Protein AF-A0A1E3VY12-F1 (afdb_monomer_lite)

InterPro domains:
  IPR011738 Phage conserved hypothetical protein [TIGR02215] (5-89)

Sequence (89 aa):
MDVLSDPARIVLTAMVPSVGFRPFSGFEVAFVAGFGDAAADVPQPIRQALLLLVAHWFERREPVELGPGPQGVPAVAAGLLQPYRRVHL

pLDDT: mean 80.42, std 13.77, range [46.91, 97.56]

Foldseek 3Di:
DQPPDVVRDDDDPDDDPPDDQDPPPSDDDDDDDDQDDDPVSDDPLQVVLVVQQVVLCVVPVDDDDPDPDPSDRPPSSVVSCVVVDDDDD

Secondary structure (DSSP, 8-state):
-BSSSSS-B----SPPP-S---SSS--------SS-SSGGGS-HHHHHHHHHHHHHHHH--S---SSSSTTSPPHHHHHHHGGGS----

Organism: NCBI:txid1774968

Structure (mmCIF, N/CA/C/O backbone):
data_AF-A0A1E3VY12-F1
#
_entry.id   AF-A0A1E3VY12-F1
#
loop_
_atom_site.group_PDB
_atom_site.id
_atom_site.type_symbol
_atom_site.label_atom_id
_atom_site.label_alt_id
_atom_site.label_comp_id
_atom_site.label_asym_id
_atom_site.label_entity_id
_atom_site.label_seq_id
_atom_site.pdbx_PDB_ins_code
_atom_site.Cartn_x
_atom_site.Cartn_y
_atom_site.Cartn_z
_atom_site.occupancy
_atom_site.B_iso_or_equiv
_atom_site.auth_seq_id
_atom_site.auth_comp_id
_atom_site.auth_asym_id
_atom_site.auth_atom_id
_atom_site.pdbx_PDB_model_num
ATOM 1 N N . MET A 1 1 ? 10.554 -5.157 -16.422 1.00 57.53 1 MET A N 1
ATOM 2 C CA . MET A 1 1 ? 10.439 -4.855 -14.981 1.00 57.53 1 MET A CA 1
ATOM 3 C C . MET A 1 1 ? 10.227 -6.151 -14.242 1.00 57.53 1 MET A C 1
ATOM 5 O O . MET A 1 1 ? 9.511 -6.998 -14.760 1.00 57.53 1 MET A O 1
ATOM 9 N N . ASP A 1 2 ? 10.842 -6.300 -13.077 1.00 72.00 2 ASP A N 1
ATOM 10 C CA . ASP A 1 2 ? 10.542 -7.404 -12.177 1.00 72.00 2 ASP A CA 1
ATOM 11 C C . ASP A 1 2 ? 9.499 -6.939 -11.155 1.00 72.00 2 ASP A C 1
ATOM 13 O O . ASP A 1 2 ? 9.817 -6.209 -10.214 1.00 72.00 2 ASP A O 1
ATOM 17 N N . VAL A 1 3 ? 8.248 -7.314 -11.421 1.00 65.62 3 VAL A N 1
ATOM 18 C CA . VAL A 1 3 ? 7.068 -7.047 -10.582 1.00 65.62 3 VAL A CA 1
ATOM 19 C C . VAL A 1 3 ? 6.797 -8.163 -9.570 1.00 65.62 3 VAL A C 1
ATOM 21 O O . VAL A 1 3 ? 5.909 -8.012 -8.739 1.00 65.62 3 VAL A O 1
ATOM 24 N N . LEU A 1 4 ? 7.541 -9.272 -9.635 1.00 69.44 4 LEU A N 1
ATOM 25 C CA . LEU A 1 4 ? 7.396 -10.396 -8.709 1.00 69.44 4 LEU A CA 1
ATOM 26 C C . LEU A 1 4 ? 8.363 -10.282 -7.524 1.00 69.44 4 LEU A C 1
ATOM 28 O O . LEU A 1 4 ? 8.062 -10.782 -6.442 1.00 69.44 4 LEU A O 1
ATOM 32 N N . SER A 1 5 ? 9.507 -9.619 -7.712 1.00 68.31 5 SER A N 1
ATOM 33 C CA . SER A 1 5 ? 10.435 -9.303 -6.625 1.00 68.31 5 SER A CA 1
ATOM 34 C C . SER A 1 5 ? 9.859 -8.283 -5.643 1.00 68.31 5 SER A C 1
ATOM 36 O O . SER A 1 5 ? 9.290 -7.267 -6.043 1.00 68.31 5 SER A O 1
ATOM 38 N N . ASP A 1 6 ? 10.124 -8.494 -4.351 1.00 70.31 6 ASP A N 1
ATOM 39 C CA . ASP A 1 6 ? 10.020 -7.460 -3.322 1.00 70.31 6 ASP A CA 1
ATOM 40 C C . ASP A 1 6 ? 11.423 -7.186 -2.732 1.00 70.31 6 ASP A C 1
ATOM 42 O O . ASP A 1 6 ? 11.992 -8.062 -2.077 1.00 70.31 6 ASP A O 1
ATOM 46 N N . PRO A 1 7 ? 12.036 -6.014 -3.003 1.00 77.19 7 PRO A N 1
ATOM 47 C CA . PRO A 1 7 ? 11.470 -4.889 -3.738 1.00 77.19 7 PRO A CA 1
ATOM 48 C C . PRO A 1 7 ? 11.441 -5.088 -5.256 1.00 77.19 7 PRO A C 1
ATOM 50 O O . PRO A 1 7 ? 12.366 -5.664 -5.829 1.00 77.19 7 PRO A O 1
ATOM 53 N N . ALA A 1 8 ? 10.412 -4.526 -5.901 1.00 79.69 8 ALA A N 1
ATOM 54 C CA . ALA A 1 8 ? 10.306 -4.473 -7.356 1.00 79.69 8 ALA A CA 1
ATOM 55 C C . ALA A 1 8 ? 11.535 -3.776 -7.954 1.00 79.69 8 ALA A C 1
ATOM 57 O O . ALA A 1 8 ? 11.981 -2.736 -7.455 1.00 79.69 8 ALA A O 1
ATOM 58 N N . ARG A 1 9 ? 12.090 -4.351 -9.025 1.00 81.31 9 ARG A N 1
ATOM 59 C CA . ARG A 1 9 ? 13.324 -3.862 -9.657 1.00 81.31 9 ARG A CA 1
ATOM 60 C C . ARG A 1 9 ? 13.092 -3.480 -11.110 1.00 81.31 9 ARG A C 1
ATOM 62 O O . ARG A 1 9 ? 12.442 -4.190 -11.882 1.00 81.31 9 ARG A O 1
ATOM 69 N N . ILE A 1 10 ? 13.694 -2.365 -11.505 1.00 78.56 10 ILE A N 1
ATOM 70 C CA . ILE A 1 10 ? 13.725 -1.906 -12.892 1.00 78.56 10 ILE A CA 1
ATOM 71 C C . ILE A 1 10 ? 15.106 -2.242 -13.439 1.00 78.56 10 ILE A C 1
ATOM 73 O O . ILE A 1 10 ? 16.110 -1.695 -12.992 1.00 78.56 10 ILE A O 1
ATOM 77 N N . VAL A 1 11 ? 15.153 -3.184 -14.378 1.00 79.19 11 VAL A N 1
ATOM 78 C CA . VAL A 1 11 ? 16.386 -3.593 -15.054 1.00 79.19 11 VAL A CA 1
ATOM 79 C C . VAL A 1 11 ? 16.423 -2.931 -16.424 1.00 79.19 11 VAL A C 1
ATOM 81 O O . VAL A 1 11 ? 15.460 -3.032 -17.186 1.00 79.19 11 VAL A O 1
ATOM 84 N N . LEU A 1 12 ? 17.536 -2.272 -16.736 1.00 74.81 12 LEU A N 1
ATOM 85 C CA . LEU A 1 12 ? 17.815 -1.766 -18.074 1.00 74.81 12 LEU A CA 1
ATOM 86 C C . LEU A 1 12 ? 18.283 -2.947 -18.933 1.00 74.81 12 LEU A C 1
ATOM 88 O O . LEU A 1 12 ? 19.384 -3.457 -18.750 1.00 74.81 12 LEU A O 1
ATOM 92 N N . THR A 1 13 ? 17.425 -3.425 -19.831 1.00 73.50 13 THR A N 1
ATOM 93 C CA . THR A 1 13 ? 17.713 -4.573 -20.712 1.00 73.50 13 THR A CA 1
ATOM 94 C C . THR A 1 13 ? 18.476 -4.195 -21.983 1.00 73.50 13 THR A C 1
ATOM 96 O O . THR A 1 13 ? 18.891 -5.075 -22.730 1.00 73.50 13 THR A O 1
ATOM 99 N N . ALA A 1 14 ? 18.680 -2.900 -22.228 1.00 66.88 14 ALA A N 1
ATOM 100 C CA . ALA A 1 14 ? 19.511 -2.367 -23.301 1.00 66.88 14 ALA A CA 1
ATOM 101 C C . ALA A 1 14 ? 20.583 -1.436 -22.718 1.00 66.88 14 ALA A C 1
ATOM 103 O O . ALA A 1 14 ? 20.422 -0.907 -21.615 1.00 66.88 14 ALA A O 1
ATOM 104 N N . MET A 1 15 ? 21.675 -1.243 -23.465 1.00 63.97 15 MET A N 1
ATOM 105 C CA . MET A 1 15 ? 22.774 -0.359 -23.076 1.00 63.97 15 MET A CA 1
ATOM 106 C C . MET A 1 15 ? 22.245 1.043 -22.758 1.00 63.97 15 MET A C 1
ATOM 108 O O . MET A 1 15 ? 21.492 1.620 -23.544 1.00 63.97 15 MET A O 1
ATOM 112 N N . VAL A 1 16 ? 22.648 1.582 -21.603 1.00 66.00 16 VAL A N 1
ATOM 113 C CA . VAL A 1 16 ? 22.406 2.983 -21.241 1.00 66.00 16 VAL A CA 1
ATOM 114 C C . VAL A 1 16 ? 22.923 3.845 -22.396 1.00 66.00 16 VAL A C 1
ATOM 116 O O . VAL A 1 16 ? 24.072 3.633 -22.799 1.00 66.00 16 VAL A O 1
ATOM 119 N N . PRO A 1 17 ? 22.129 4.768 -22.970 1.00 63.03 17 PRO A N 1
ATOM 120 C CA . PRO A 1 17 ? 22.627 5.631 -24.031 1.00 63.03 17 PRO A CA 1
ATOM 121 C C . PRO A 1 17 ? 23.880 6.351 -23.520 1.00 63.03 17 PRO A C 1
ATOM 123 O O . PRO A 1 17 ? 23.832 7.102 -22.550 1.00 63.03 17 PRO A O 1
ATOM 126 N N . SER A 1 18 ? 25.021 6.083 -24.156 1.00 62.75 18 SER A N 1
ATOM 127 C CA . SER A 1 18 ? 26.330 6.636 -23.783 1.00 62.75 18 SER A CA 1
ATOM 128 C C . SER A 1 18 ? 26.474 8.118 -24.142 1.00 62.75 18 SER A C 1
ATOM 130 O O . SER A 1 18 ? 27.507 8.730 -23.879 1.00 62.75 18 SER A O 1
ATOM 132 N N . VAL A 1 19 ? 25.436 8.705 -24.740 1.00 58.19 19 VAL A N 1
ATOM 133 C CA . VAL A 1 19 ? 25.427 10.059 -25.282 1.00 58.19 19 VAL A CA 1
ATOM 134 C C . VAL A 1 19 ? 24.332 10.890 -24.621 1.00 58.19 19 VAL A C 1
ATOM 136 O O . VAL A 1 19 ? 23.145 10.661 -24.830 1.00 58.19 19 VAL A O 1
ATOM 139 N N . GLY A 1 20 ? 24.773 11.904 -23.871 1.00 64.94 20 GLY A N 1
ATOM 140 C CA . GLY A 1 20 ? 24.030 13.146 -23.667 1.00 64.94 20 GLY A CA 1
ATOM 141 C C . GLY A 1 20 ? 22.893 13.111 -22.654 1.00 64.94 20 GLY A C 1
ATOM 142 O O . GLY A 1 20 ? 21.794 13.569 -22.964 1.00 64.94 20 GLY A O 1
ATOM 143 N N . PHE A 1 21 ? 23.151 12.670 -21.422 1.00 70.94 21 PHE A N 1
ATOM 144 C CA . PHE A 1 21 ? 22.274 13.080 -20.327 1.00 70.94 21 PHE A CA 1
ATOM 145 C C . PHE A 1 21 ? 22.371 14.595 -20.150 1.00 70.94 21 PHE A C 1
ATOM 147 O 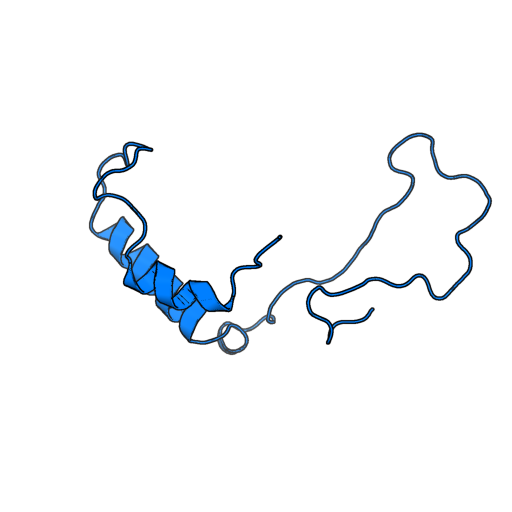O . PHE A 1 21 ? 23.463 15.166 -20.111 1.00 70.94 21 PHE A O 1
ATOM 154 N N . ARG A 1 22 ? 21.217 15.258 -20.044 1.00 76.75 22 ARG A N 1
ATOM 155 C CA . ARG A 1 22 ? 21.184 16.661 -19.627 1.00 76.75 22 ARG A CA 1
ATOM 156 C C . ARG A 1 22 ? 21.867 16.771 -18.255 1.00 76.75 22 ARG A C 1
ATOM 158 O O . ARG A 1 22 ? 21.669 15.875 -17.432 1.00 76.75 22 ARG A O 1
ATOM 165 N N . PRO A 1 23 ? 22.601 17.863 -17.967 1.00 76.12 23 PRO A N 1
ATOM 166 C CA . PRO A 1 23 ? 23.246 18.062 -16.664 1.00 76.12 23 PRO A CA 1
ATOM 167 C C . PRO A 1 23 ? 22.269 17.996 -15.481 1.00 76.12 23 PRO A C 1
ATOM 169 O O . PRO A 1 23 ? 22.671 17.740 -14.352 1.00 76.12 23 PRO A O 1
ATOM 172 N N . PHE A 1 24 ? 20.982 18.232 -15.744 1.00 72.56 24 PHE A N 1
ATOM 173 C CA . PHE A 1 24 ? 19.910 18.202 -14.765 1.00 72.56 24 PHE A CA 1
ATOM 174 C C . PHE A 1 24 ? 18.698 17.455 -15.336 1.00 72.56 24 PHE A C 1
ATOM 176 O O . PHE A 1 24 ? 18.350 17.664 -16.499 1.00 72.56 24 PHE A O 1
ATOM 183 N N . SER A 1 25 ? 18.053 16.603 -14.527 1.00 77.75 25 SER A N 1
ATOM 184 C CA . SER A 1 25 ? 16.875 15.799 -14.921 1.00 77.75 25 SER A CA 1
ATOM 185 C C . SER A 1 25 ? 17.068 14.994 -16.221 1.00 77.75 25 SER A C 1
ATOM 187 O O . SER A 1 25 ? 16.225 15.009 -17.112 1.00 77.75 25 SER A O 1
ATOM 189 N N . GLY A 1 26 ? 18.212 14.315 -16.367 1.00 77.88 26 GLY A N 1
ATOM 190 C CA . GLY A 1 26 ? 18.561 13.575 -17.587 1.00 77.88 26 GLY A CA 1
ATOM 191 C C . GLY A 1 26 ? 17.792 12.266 -17.806 1.00 77.88 26 GLY A C 1
ATOM 192 O O . GLY A 1 26 ? 17.857 11.714 -18.900 1.00 77.88 26 GLY A O 1
ATOM 193 N N . PHE A 1 27 ? 17.074 11.767 -16.799 1.00 78.25 27 PHE A N 1
ATOM 194 C CA . PHE A 1 27 ? 16.320 10.518 -16.873 1.00 78.25 27 PHE A CA 1
ATOM 195 C C . PHE A 1 27 ? 14.943 10.674 -16.223 1.00 78.25 27 PHE A C 1
ATOM 197 O O . PHE A 1 27 ? 14.804 11.329 -15.192 1.00 78.25 27 PHE A O 1
ATOM 204 N N . GLU A 1 28 ? 13.942 10.030 -16.815 1.00 83.44 28 GLU A N 1
ATOM 205 C CA . GLU A 1 28 ? 12.597 9.884 -16.266 1.00 83.44 28 GLU A CA 1
ATOM 206 C C . GLU A 1 28 ? 12.241 8.398 -16.269 1.00 83.44 28 GLU A C 1
ATOM 208 O O . GLU A 1 28 ? 12.522 7.681 -17.232 1.00 83.44 28 GLU A O 1
ATOM 213 N N . VAL A 1 29 ? 11.644 7.928 -15.176 1.00 83.88 29 VAL A N 1
ATOM 214 C CA . VAL A 1 29 ? 11.183 6.546 -15.041 1.00 83.88 29 VAL A CA 1
ATOM 215 C C . VAL A 1 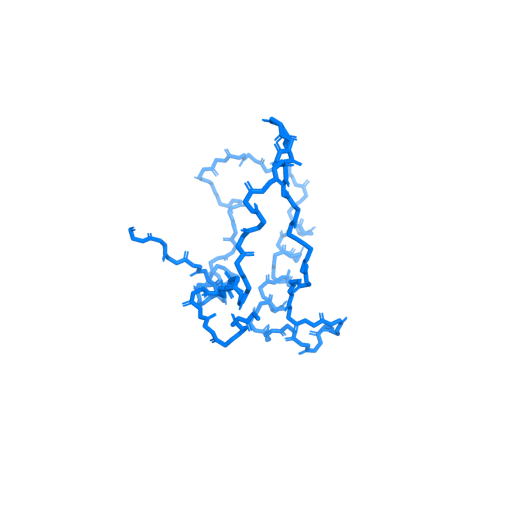29 ? 9.669 6.570 -14.909 1.00 83.88 29 VAL A C 1
ATOM 217 O O . VAL A 1 29 ? 9.134 6.746 -13.817 1.00 83.88 29 VAL A O 1
ATOM 220 N N . ALA A 1 30 ? 8.983 6.395 -16.034 1.00 88.19 30 ALA A N 1
ATOM 221 C CA . ALA A 1 30 ? 7.536 6.250 -16.062 1.00 88.19 30 ALA A CA 1
ATOM 222 C C . ALA A 1 30 ? 7.157 4.788 -15.793 1.00 88.19 30 ALA A C 1
ATOM 224 O O . ALA A 1 30 ? 7.563 3.883 -16.527 1.00 88.19 30 ALA A O 1
ATOM 225 N N . PHE A 1 31 ? 6.387 4.546 -14.733 1.00 84.69 31 PHE A N 1
ATOM 226 C CA . PHE A 1 31 ? 5.854 3.225 -14.411 1.00 84.69 31 PHE A CA 1
ATOM 227 C C . PHE A 1 31 ? 4.543 3.329 -13.636 1.00 84.69 31 PHE A C 1
ATOM 229 O O . PHE A 1 31 ? 4.273 4.337 -12.986 1.00 84.69 31 PHE A O 1
ATOM 236 N N . VAL A 1 32 ? 3.731 2.275 -13.710 1.00 88.94 32 VAL A N 1
ATOM 237 C CA . VAL A 1 32 ? 2.473 2.167 -12.965 1.00 88.94 32 VAL A CA 1
ATOM 238 C C . VAL A 1 32 ? 2.745 1.415 -11.664 1.00 88.94 32 VAL A C 1
ATOM 240 O O . VAL A 1 32 ? 3.289 0.312 -11.691 1.00 88.94 32 VAL A O 1
ATOM 243 N N . ALA A 1 33 ? 2.378 2.015 -10.532 1.00 88.75 33 ALA A N 1
ATOM 244 C CA . ALA A 1 33 ? 2.518 1.430 -9.203 1.00 88.75 33 ALA A CA 1
ATOM 245 C C . ALA A 1 33 ? 1.160 1.382 -8.498 1.00 88.75 33 ALA A C 1
ATOM 247 O O . ALA A 1 33 ? 0.436 2.375 -8.483 1.00 88.75 33 ALA A O 1
ATOM 248 N N . GLY A 1 34 ? 0.836 0.248 -7.881 1.00 89.81 34 GLY A N 1
ATOM 249 C CA . GLY A 1 34 ? -0.418 0.057 -7.155 1.00 89.81 34 GLY A CA 1
ATOM 250 C C . GLY A 1 34 ? -0.807 -1.416 -7.073 1.00 89.81 34 GLY A C 1
ATOM 251 O O . GLY A 1 34 ? -0.152 -2.267 -7.670 1.00 89.81 34 GLY A O 1
ATOM 252 N N . PHE A 1 35 ? -1.870 -1.707 -6.321 1.00 91.00 35 PHE A N 1
ATOM 253 C CA . PHE A 1 35 ? -2.453 -3.052 -6.251 1.00 91.00 35 PHE A CA 1
ATOM 254 C C . PHE A 1 35 ? -3.362 -3.360 -7.451 1.00 91.00 35 PHE A C 1
ATOM 256 O O . PHE A 1 35 ? -3.457 -4.513 -7.854 1.00 91.00 35 PHE A O 1
ATOM 263 N N . GLY A 1 36 ? -3.994 -2.336 -8.028 1.00 93.25 36 GLY A N 1
ATOM 264 C CA . GLY A 1 36 ? -4.923 -2.434 -9.151 1.00 93.25 36 GLY A CA 1
ATOM 265 C C . GLY A 1 36 ? -5.911 -1.264 -9.146 1.00 93.25 36 GLY A C 1
ATOM 266 O O . GLY A 1 36 ? -5.858 -0.413 -8.253 1.00 93.25 36 GLY A O 1
ATOM 267 N N . ASP A 1 37 ? -6.787 -1.216 -10.147 1.00 94.88 37 ASP A N 1
ATOM 268 C CA . ASP A 1 37 ? -7.759 -0.129 -10.331 1.00 94.88 37 ASP A CA 1
ATOM 269 C C . ASP A 1 37 ? -9.022 -0.322 -9.477 1.00 94.88 37 ASP A C 1
ATOM 271 O O . ASP A 1 37 ? -9.746 0.636 -9.190 1.00 94.88 37 ASP A O 1
ATOM 275 N N . ALA A 1 38 ? -9.310 -1.557 -9.055 1.00 96.19 38 ALA A N 1
ATOM 276 C CA . ALA A 1 38 ? -10.474 -1.876 -8.250 1.00 96.19 38 ALA A CA 1
ATOM 277 C C . ALA A 1 38 ? -10.127 -1.919 -6.758 1.00 96.19 38 ALA A C 1
ATOM 279 O O . ALA A 1 38 ? -9.088 -2.422 -6.331 1.00 96.19 38 ALA A O 1
ATOM 280 N N . ALA A 1 39 ? -11.081 -1.514 -5.915 1.00 93.38 39 ALA A N 1
ATOM 281 C CA . ALA A 1 39 ? -10.955 -1.696 -4.469 1.00 93.38 39 ALA A CA 1
ATOM 282 C C . ALA A 1 39 ? -10.730 -3.175 -4.092 1.00 93.38 39 ALA A C 1
ATOM 284 O O . ALA A 1 39 ? -10.066 -3.466 -3.099 1.00 93.38 39 ALA A O 1
ATOM 285 N N . ALA A 1 40 ? -11.256 -4.115 -4.886 1.00 96.31 40 ALA A N 1
ATOM 286 C CA . ALA A 1 40 ? -11.076 -5.549 -4.677 1.00 96.31 40 ALA A CA 1
ATOM 287 C C . ALA A 1 40 ? -9.603 -5.999 -4.770 1.00 96.31 40 ALA A C 1
ATOM 289 O O . ALA A 1 40 ? -9.239 -6.950 -4.075 1.00 96.31 40 ALA A O 1
ATOM 290 N N . ASP A 1 41 ? -8.774 -5.278 -5.530 1.00 96.25 41 ASP A N 1
ATOM 291 C CA . ASP A 1 41 ? -7.369 -5.616 -5.790 1.00 96.25 41 ASP A CA 1
ATOM 292 C C . ASP A 1 41 ? -6.471 -5.336 -4.575 1.00 96.25 41 ASP A C 1
ATOM 294 O O . ASP A 1 41 ? -5.438 -5.974 -4.375 1.00 96.25 41 ASP A O 1
ATOM 298 N N . VAL A 1 42 ? -6.880 -4.402 -3.709 1.00 96.00 42 VAL A N 1
ATOM 299 C CA . VAL A 1 42 ? -6.158 -4.080 -2.473 1.00 96.00 42 VAL A CA 1
ATOM 300 C C . VAL A 1 42 ? -6.370 -5.194 -1.442 1.00 96.00 42 VAL A C 1
ATOM 302 O O . VAL A 1 42 ? -7.518 -5.512 -1.134 1.00 96.00 42 VAL A O 1
ATOM 305 N N . PRO A 1 43 ? -5.319 -5.747 -0.811 1.00 96.56 43 PRO A N 1
ATOM 306 C CA . PRO A 1 43 ? -5.469 -6.752 0.234 1.00 96.56 43 PRO A CA 1
ATOM 307 C C . PRO A 1 43 ? -6.477 -6.353 1.319 1.00 96.56 43 PRO A C 1
ATOM 309 O O . PRO A 1 43 ? -6.451 -5.238 1.848 1.00 96.56 43 PRO A O 1
ATOM 312 N N . GLN A 1 44 ? -7.355 -7.288 1.690 1.00 97.56 44 GLN A N 1
ATOM 313 C CA . GLN A 1 44 ? -8.412 -7.054 2.678 1.00 97.56 44 GLN A CA 1
ATOM 314 C C . GLN A 1 44 ? -7.913 -6.423 3.994 1.00 97.56 44 GLN A C 1
ATOM 316 O O . GLN A 1 44 ? -8.588 -5.504 4.466 1.00 97.56 44 GLN A O 1
ATOM 321 N N . PRO A 1 45 ? -6.764 -6.829 4.579 1.00 97.56 45 PRO A N 1
ATOM 322 C CA . PRO A 1 45 ? -6.273 -6.216 5.814 1.00 97.56 45 PRO A CA 1
ATOM 323 C C . PRO A 1 45 ? -5.996 -4.714 5.677 1.00 97.56 45 PRO A C 1
ATOM 325 O O . PRO A 1 45 ? -6.326 -3.950 6.582 1.00 97.56 45 PRO A O 1
ATOM 328 N N . ILE A 1 46 ? -5.471 -4.272 4.528 1.00 96.75 46 ILE A N 1
ATOM 329 C CA . ILE A 1 46 ? -5.209 -2.851 4.250 1.00 96.75 46 ILE A CA 1
ATOM 330 C C . ILE A 1 46 ? -6.527 -2.079 4.175 1.00 96.75 46 ILE A C 1
ATOM 332 O O . ILE A 1 46 ? -6.663 -1.022 4.790 1.00 96.75 46 ILE A O 1
ATOM 336 N N . ARG A 1 47 ? -7.528 -2.624 3.473 1.00 97.25 47 ARG A N 1
ATOM 337 C CA . ARG A 1 47 ? -8.859 -1.998 3.390 1.00 97.25 47 ARG A CA 1
ATOM 338 C C . ARG A 1 47 ? -9.506 -1.865 4.765 1.00 97.25 47 ARG A C 1
ATOM 340 O O . ARG A 1 47 ? -10.070 -0.822 5.079 1.00 97.25 47 ARG A O 1
ATOM 347 N N . GLN A 1 48 ? -9.387 -2.895 5.599 1.00 97.56 48 GLN A N 1
ATOM 348 C CA . GLN A 1 48 ? -9.912 -2.868 6.961 1.00 97.56 48 GLN A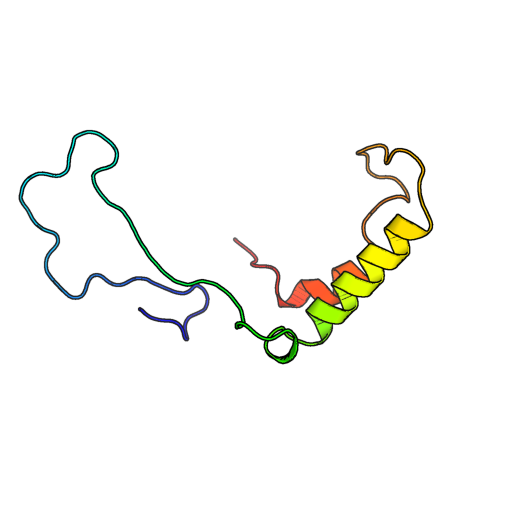 CA 1
ATOM 349 C C . GLN A 1 48 ? -9.182 -1.841 7.836 1.00 97.56 48 GLN A C 1
ATOM 351 O O . GLN A 1 48 ? -9.826 -1.105 8.581 1.00 97.56 48 GLN A O 1
ATOM 356 N N . ALA A 1 49 ? -7.854 -1.748 7.729 1.00 96.38 49 ALA A N 1
ATOM 357 C CA . ALA A 1 49 ? -7.071 -0.740 8.438 1.00 96.38 49 ALA A CA 1
ATOM 358 C C . ALA A 1 49 ? -7.496 0.686 8.054 1.00 96.38 49 ALA A C 1
ATOM 360 O O . ALA A 1 49 ? -7.634 1.538 8.931 1.00 96.38 49 ALA A O 1
ATOM 361 N N . LEU A 1 50 ? -7.764 0.929 6.765 1.00 95.12 50 LEU A N 1
ATOM 362 C CA . LEU A 1 50 ? -8.262 2.212 6.271 1.00 95.12 50 LEU A CA 1
ATOM 363 C C . LEU A 1 50 ? -9.616 2.574 6.895 1.00 95.12 50 LEU A C 1
ATOM 365 O O . LEU A 1 50 ? -9.776 3.685 7.391 1.00 95.12 50 LEU A O 1
ATOM 369 N N . LEU A 1 51 ? -10.570 1.639 6.927 1.00 96.19 51 LEU A N 1
ATOM 370 C CA . LEU A 1 51 ? -11.879 1.869 7.552 1.00 96.19 51 LEU A CA 1
ATOM 371 C C . LEU A 1 51 ? -11.754 2.192 9.047 1.00 96.19 51 LEU A C 1
ATOM 373 O O . LEU A 1 51 ? -12.415 3.107 9.534 1.00 96.19 51 LEU A O 1
ATOM 377 N N . LEU A 1 52 ? -10.874 1.486 9.765 1.00 94.69 52 LEU A N 1
ATOM 378 C CA . LEU A 1 52 ? -10.612 1.743 11.184 1.00 94.69 52 LEU A CA 1
ATOM 379 C C . LEU A 1 52 ? -10.005 3.129 11.421 1.00 94.69 52 LEU A C 1
ATOM 381 O O . LEU A 1 52 ? -10.388 3.804 12.372 1.00 94.69 52 LEU A O 1
ATOM 385 N N . LEU A 1 53 ? -9.080 3.563 10.562 1.00 91.88 53 LEU A N 1
ATOM 386 C CA . LEU A 1 53 ? -8.492 4.903 10.620 1.00 91.88 53 LEU A CA 1
ATOM 387 C C . LEU A 1 53 ? -9.541 5.990 10.364 1.00 91.88 53 LEU A C 1
ATOM 389 O O . LEU A 1 53 ? -9.633 6.949 11.127 1.00 91.88 53 LEU A O 1
ATOM 393 N N . VAL A 1 54 ? -10.369 5.811 9.332 1.00 93.25 54 VAL A N 1
ATOM 394 C CA . VAL A 1 54 ? -11.448 6.748 8.992 1.00 93.25 54 VAL A CA 1
ATOM 395 C C . VAL A 1 54 ? -12.445 6.873 10.143 1.00 93.25 54 VAL A C 1
ATOM 397 O O . VAL A 1 54 ? -12.762 7.991 10.543 1.00 93.25 54 VAL A O 1
ATOM 400 N N . ALA A 1 55 ? -12.900 5.754 10.715 1.00 92.38 55 ALA A N 1
ATOM 401 C CA . ALA A 1 55 ? -13.795 5.765 11.872 1.00 92.38 55 ALA A CA 1
ATOM 402 C C . ALA A 1 55 ? -13.152 6.474 13.077 1.00 92.38 55 ALA A C 1
ATOM 404 O O . ALA A 1 55 ? -13.754 7.363 13.676 1.00 92.38 55 ALA A O 1
ATOM 405 N N . HIS A 1 56 ? -11.890 6.144 13.370 1.00 88.19 56 HIS A N 1
ATOM 406 C CA . HIS A 1 56 ? -11.127 6.724 14.472 1.00 88.19 56 HIS A CA 1
ATOM 407 C C . HIS A 1 56 ? -11.022 8.256 14.379 1.00 88.19 56 HIS A C 1
ATOM 409 O O . HIS A 1 56 ? -11.188 8.924 15.398 1.00 88.19 56 HIS A O 1
ATOM 415 N N . TRP A 1 57 ? -10.775 8.818 13.192 1.00 86.31 57 TRP A N 1
ATOM 416 C CA . TRP A 1 57 ? -10.716 10.274 12.999 1.00 86.31 57 TRP A CA 1
ATOM 417 C C . TRP A 1 57 ? -12.088 10.934 12.884 1.00 86.31 57 TRP A C 1
ATOM 419 O O . TRP A 1 57 ? -12.255 12.078 13.293 1.00 86.31 57 TRP A O 1
ATOM 429 N N . PHE A 1 58 ? -13.092 10.231 12.360 1.00 88.50 58 PHE A N 1
ATOM 430 C CA . PHE A 1 58 ? -14.452 10.764 12.308 1.00 88.50 58 PHE A CA 1
ATOM 431 C C . PHE A 1 58 ? -15.031 11.003 13.712 1.00 88.50 58 PHE A C 1
ATOM 433 O O . PHE A 1 58 ? -15.702 12.015 13.944 1.00 88.50 58 PHE A O 1
ATOM 440 N N . GLU A 1 59 ? -14.753 10.086 14.641 1.00 88.25 59 GLU A N 1
ATOM 441 C CA . GLU A 1 59 ? -15.171 10.171 16.044 1.00 88.25 59 GLU A CA 1
ATOM 442 C C . GLU A 1 59 ? -14.396 11.238 16.831 1.00 88.25 59 GLU A C 1
ATOM 444 O O . GLU A 1 59 ? -14.959 11.872 17.723 1.00 88.25 59 GLU A O 1
ATOM 449 N N . ARG A 1 60 ? -13.120 11.472 16.499 1.00 82.50 60 ARG A N 1
ATOM 450 C CA . ARG A 1 60 ? -12.240 12.421 17.199 1.00 82.50 60 ARG A CA 1
ATOM 451 C C . ARG A 1 60 ? -11.907 13.618 16.316 1.00 82.50 60 ARG A C 1
ATOM 453 O O . ARG A 1 60 ? -10.920 13.624 15.591 1.00 82.50 60 ARG A O 1
ATOM 460 N N . ARG A 1 61 ? -12.757 14.646 16.416 1.00 78.38 61 ARG A N 1
ATOM 461 C CA . ARG A 1 61 ? -12.683 15.896 15.634 1.00 78.38 61 ARG A CA 1
ATOM 462 C C . ARG A 1 61 ? -11.821 16.993 16.266 1.00 78.38 61 ARG A C 1
ATOM 464 O O . ARG A 1 61 ? -11.776 18.103 15.742 1.00 78.38 61 ARG A O 1
ATOM 471 N N . GLU A 1 62 ? -11.195 16.715 17.404 1.00 73.69 62 GLU A N 1
ATOM 472 C CA . GLU A 1 62 ? -10.295 17.665 18.057 1.00 73.69 62 GLU A CA 1
ATOM 473 C C . GLU A 1 62 ? -8.953 17.746 17.312 1.00 73.69 62 GLU A C 1
ATOM 475 O O . GLU A 1 62 ? -8.540 16.761 16.692 1.00 73.69 62 GLU A O 1
ATOM 480 N N . PRO A 1 63 ? -8.255 18.897 17.356 1.00 63.91 63 PRO A N 1
ATOM 481 C CA . PRO A 1 63 ? -6.913 19.015 16.805 1.00 63.91 63 PRO A CA 1
ATOM 482 C C . PRO A 1 63 ? -6.009 17.930 17.393 1.00 63.91 63 PRO A C 1
ATOM 484 O O . PRO A 1 63 ? -5.821 17.846 18.606 1.00 63.91 63 PRO A O 1
ATOM 487 N N . VAL A 1 64 ? -5.455 17.085 16.528 1.00 63.38 64 VAL A N 1
ATOM 488 C CA . VAL A 1 64 ? -4.469 16.088 16.939 1.00 63.38 64 VAL A CA 1
ATOM 489 C C . VAL A 1 64 ? -3.203 16.840 17.337 1.00 63.38 64 VAL A C 1
ATOM 491 O O . VAL A 1 64 ? -2.533 17.421 16.482 1.00 63.38 64 VAL A O 1
ATOM 494 N N . GLU A 1 65 ? -2.854 16.829 18.623 1.00 59.22 65 GLU A N 1
ATOM 495 C CA . GLU A 1 65 ? -1.489 17.158 19.022 1.00 59.22 65 GLU A CA 1
ATOM 496 C C . GLU A 1 65 ? -0.559 16.115 18.394 1.00 59.22 65 GLU A C 1
ATOM 498 O O . GLU A 1 65 ? -0.675 14.916 18.662 1.00 59.22 65 GLU A O 1
ATOM 503 N N . LEU A 1 66 ? 0.340 16.561 17.511 1.00 55.38 66 LEU A N 1
ATOM 504 C CA . LEU A 1 66 ? 1.356 15.717 16.887 1.00 55.38 66 LEU A CA 1
ATOM 505 C C . LEU A 1 66 ? 2.421 15.364 17.944 1.00 55.38 66 LEU A C 1
ATOM 507 O O . LEU A 1 66 ? 3.514 15.920 17.967 1.00 55.38 66 LEU A O 1
ATOM 511 N N . GLY A 1 67 ? 2.067 14.473 18.866 1.00 56.19 67 GLY A N 1
ATOM 512 C CA . GLY A 1 67 ? 2.908 13.988 19.956 1.00 56.19 67 GLY A CA 1
ATOM 513 C C . GLY A 1 67 ? 2.594 12.525 20.291 1.00 56.19 67 GLY A C 1
ATOM 514 O O . GLY A 1 67 ? 1.610 11.973 19.793 1.00 56.19 67 GLY A O 1
ATOM 515 N N . PRO A 1 68 ? 3.419 11.857 21.118 1.00 46.91 68 PRO A N 1
ATOM 516 C CA . PRO A 1 68 ? 3.182 10.486 21.559 1.00 46.91 68 PRO A CA 1
ATOM 517 C C . PRO A 1 68 ? 2.050 10.472 22.600 1.00 46.91 68 PRO A C 1
ATOM 519 O O . PRO A 1 68 ? 2.280 10.328 23.795 1.00 46.91 68 PRO A O 1
ATOM 522 N N . GLY A 1 69 ? 0.819 10.692 22.144 1.00 50.28 69 GLY A N 1
ATOM 523 C CA . GLY A 1 69 ? -0.390 10.706 22.959 1.00 50.28 69 GLY A CA 1
ATOM 524 C C . GLY A 1 69 ? -1.444 9.712 22.454 1.00 50.28 69 GLY A C 1
ATOM 525 O O . GLY A 1 69 ? -1.300 9.144 21.370 1.00 50.28 69 GLY A O 1
ATOM 526 N N . PRO A 1 70 ? -2.543 9.513 23.205 1.00 50.81 70 PRO A N 1
ATOM 527 C CA . PRO A 1 70 ? -3.620 8.553 22.901 1.00 50.81 70 PRO A CA 1
ATOM 528 C C . PRO A 1 70 ? -4.387 8.815 21.585 1.00 5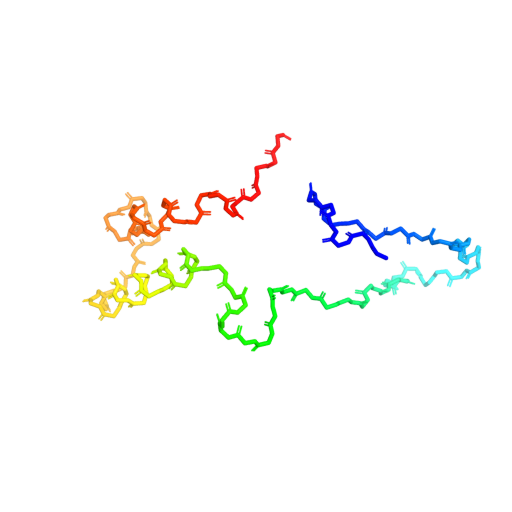0.81 70 PRO A C 1
ATOM 530 O O . PRO A 1 70 ? -5.267 8.038 21.224 1.00 50.81 70 PRO A O 1
ATOM 533 N N . GLN A 1 71 ? -4.031 9.874 20.851 1.00 58.06 71 GLN A N 1
ATOM 534 C CA . GLN A 1 71 ? -4.528 10.240 19.517 1.00 58.06 71 GLN A CA 1
ATOM 535 C C . GLN A 1 71 ? -3.791 9.500 18.372 1.00 58.06 71 GLN A C 1
ATOM 537 O O . GLN A 1 71 ? -3.983 9.816 17.198 1.00 58.06 71 GLN A O 1
ATOM 542 N N . GLY A 1 72 ? -2.896 8.558 18.695 1.00 66.81 72 GLY A N 1
ATOM 543 C CA . GLY A 1 72 ? -2.143 7.773 17.716 1.00 66.81 72 GLY A CA 1
ATOM 544 C C . GLY A 1 72 ? -3.000 6.777 16.924 1.00 66.81 72 GLY A C 1
ATOM 545 O O . GLY A 1 72 ? -4.101 6.405 17.328 1.00 66.81 72 GLY A O 1
ATOM 546 N N . VAL A 1 73 ? -2.458 6.306 15.796 1.00 75.94 73 VAL A N 1
ATOM 547 C CA . VAL A 1 73 ? -3.064 5.262 14.948 1.00 75.94 73 VAL A CA 1
ATOM 548 C C . VAL A 1 73 ? -3.541 4.075 15.807 1.00 75.94 73 VAL A C 1
ATOM 550 O O . VAL A 1 73 ? -2.741 3.562 16.594 1.00 75.94 73 VAL A O 1
ATOM 553 N N . PRO A 1 74 ? -4.795 3.590 15.656 1.00 85.94 74 PRO A N 1
ATOM 554 C CA . PRO A 1 74 ? -5.274 2.413 16.375 1.00 85.94 74 PRO A CA 1
ATOM 555 C C . PRO A 1 74 ? -4.303 1.239 16.269 1.00 85.94 74 PRO A C 1
ATOM 557 O O . PRO A 1 74 ? -3.908 0.865 15.163 1.00 85.94 74 PRO A O 1
ATOM 560 N N . ALA A 1 75 ? -3.998 0.586 17.393 1.00 89.00 75 ALA A N 1
ATOM 561 C CA . ALA A 1 75 ? -3.103 -0.576 17.418 1.00 89.00 75 ALA A CA 1
ATOM 562 C C . A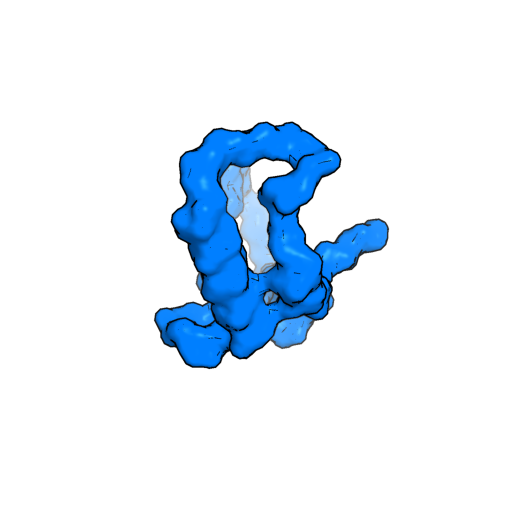LA A 1 75 ? -3.558 -1.691 16.458 1.00 89.00 75 ALA A C 1
ATOM 564 O O . ALA A 1 75 ? -2.734 -2.336 15.816 1.00 89.00 75 ALA A O 1
ATOM 565 N N . VAL A 1 76 ? -4.875 -1.869 16.300 1.00 91.56 76 VAL A N 1
ATOM 566 C CA . VAL A 1 76 ? -5.455 -2.832 15.352 1.00 91.56 76 VAL A CA 1
ATOM 567 C C . VAL A 1 76 ? -5.145 -2.447 13.904 1.00 91.56 76 VAL A C 1
ATOM 569 O O . VAL A 1 76 ? -4.699 -3.291 13.133 1.00 91.56 76 VAL A O 1
ATOM 572 N N . ALA A 1 77 ? -5.320 -1.175 13.535 1.00 92.88 77 ALA A N 1
ATOM 573 C CA . ALA A 1 77 ? -4.976 -0.693 12.198 1.00 92.88 77 ALA A CA 1
ATOM 574 C C . ALA A 1 77 ? -3.466 -0.818 11.938 1.00 92.88 77 ALA A C 1
ATOM 576 O O . ALA A 1 77 ? -3.064 -1.288 10.877 1.00 92.88 77 ALA A O 1
ATOM 577 N N . ALA A 1 78 ? -2.631 -0.484 12.929 1.00 91.69 78 ALA A N 1
ATOM 578 C CA . ALA A 1 78 ? -1.187 -0.676 12.844 1.00 91.69 78 ALA A CA 1
ATOM 579 C C . ALA A 1 78 ? -0.825 -2.153 12.620 1.00 91.69 78 ALA A C 1
ATOM 581 O O . ALA A 1 78 ? -0.037 -2.448 11.727 1.00 91.69 78 ALA A O 1
ATOM 582 N N . GLY A 1 79 ? -1.425 -3.077 13.377 1.00 93.69 79 GLY A N 1
ATOM 583 C CA . GLY A 1 79 ? -1.204 -4.521 13.249 1.00 93.69 79 GLY A CA 1
ATOM 584 C C . GLY A 1 79 ? -1.596 -5.076 11.879 1.00 93.69 79 GLY A C 1
ATOM 585 O O . GLY A 1 79 ? -0.843 -5.852 11.299 1.00 93.69 79 GLY A O 1
ATOM 586 N N . LEU A 1 80 ? -2.721 -4.622 11.322 1.00 95.69 80 LEU A N 1
ATOM 587 C CA . LEU A 1 80 ? -3.162 -4.998 9.973 1.00 95.69 80 LEU A CA 1
ATOM 588 C C . LEU A 1 80 ? -2.200 -4.515 8.875 1.00 95.69 80 LEU A C 1
ATOM 590 O O . LEU A 1 80 ? -2.091 -5.160 7.834 1.00 95.69 80 LEU A O 1
ATOM 594 N N . LEU A 1 81 ? -1.499 -3.400 9.105 1.00 94.50 81 LEU A N 1
ATOM 595 C CA . LEU A 1 81 ? -0.530 -2.832 8.164 1.00 94.50 81 LEU A CA 1
ATOM 596 C C . LEU A 1 81 ? 0.891 -3.390 8.333 1.00 94.50 81 LEU A C 1
ATOM 598 O O . LEU A 1 81 ? 1.678 -3.279 7.395 1.00 94.50 81 LEU A O 1
ATOM 602 N N . GLN A 1 82 ? 1.229 -4.0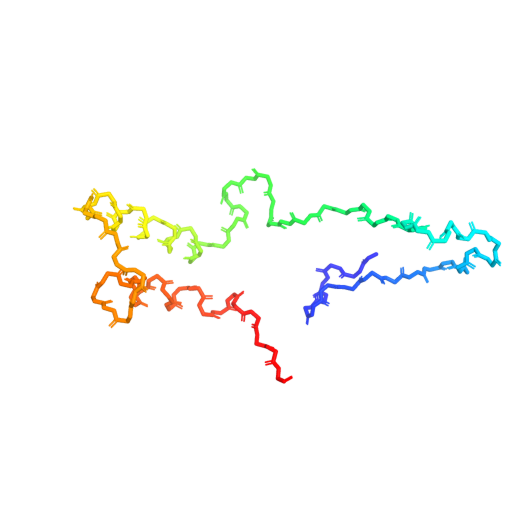05 9.476 1.00 93.56 82 GLN A N 1
ATOM 603 C CA . GLN A 1 82 ? 2.579 -4.530 9.748 1.00 93.56 82 GLN A CA 1
ATOM 604 C C . GLN A 1 82 ? 3.133 -5.422 8.621 1.00 93.56 82 GLN A C 1
ATOM 606 O O . GLN A 1 82 ? 4.256 -5.161 8.192 1.00 93.56 82 GLN A O 1
ATOM 611 N N . PRO A 1 83 ? 2.387 -6.408 8.075 1.00 92.38 83 PRO A N 1
ATOM 612 C CA . PRO A 1 83 ? 2.917 -7.300 7.039 1.00 92.38 83 PRO A CA 1
ATOM 613 C C . PRO A 1 83 ? 3.228 -6.604 5.708 1.00 92.38 83 PRO A C 1
ATOM 615 O O . PRO A 1 83 ? 3.952 -7.152 4.886 1.00 92.38 83 PRO A O 1
ATOM 618 N N . TYR A 1 84 ? 2.670 -5.412 5.485 1.00 91.12 84 TYR A N 1
ATOM 619 C CA . TYR A 1 84 ? 2.834 -4.630 4.257 1.00 91.12 84 TYR A CA 1
ATOM 620 C C . TYR A 1 84 ? 3.857 -3.501 4.417 1.00 91.12 84 TYR A C 1
ATOM 622 O O . TYR A 1 84 ? 4.113 -2.748 3.477 1.00 91.12 84 TYR A O 1
ATOM 630 N N . ARG A 1 85 ? 4.437 -3.348 5.613 1.00 88.19 85 ARG A N 1
ATOM 631 C CA . ARG A 1 85 ? 5.460 -2.345 5.880 1.00 88.19 85 ARG A CA 1
ATOM 632 C C . ARG A 1 85 ? 6.824 -2.896 5.481 1.00 88.19 85 ARG A C 1
ATOM 634 O O . ARG A 1 85 ? 7.280 -3.902 6.014 1.00 88.19 85 ARG A O 1
ATOM 641 N N . ARG A 1 86 ? 7.525 -2.176 4.604 1.00 83.81 86 ARG A N 1
ATOM 642 C CA . ARG A 1 86 ? 8.924 -2.487 4.303 1.00 83.81 86 ARG A CA 1
ATOM 643 C C . ARG A 1 86 ? 9.806 -2.224 5.517 1.00 83.81 86 ARG A C 1
ATOM 645 O O . ARG A 1 86 ? 9.798 -1.125 6.075 1.00 83.81 86 ARG A O 1
ATOM 652 N N . VAL A 1 87 ? 10.584 -3.233 5.888 1.00 78.75 87 VAL A N 1
ATOM 653 C CA . VAL A 1 87 ? 11.669 -3.109 6.860 1.00 78.75 87 VAL A CA 1
ATOM 654 C C . VAL A 1 87 ? 12.948 -2.882 6.068 1.00 78.75 87 VAL A C 1
ATOM 656 O O . VAL A 1 87 ? 13.347 -3.729 5.273 1.00 78.75 87 VAL A O 1
ATOM 659 N N . HIS A 1 88 ? 13.558 -1.715 6.240 1.00 73.25 88 HIS A N 1
ATOM 660 C CA . HIS A 1 88 ? 14.932 -1.489 5.806 1.00 73.25 88 HIS A CA 1
ATOM 661 C C . HIS A 1 88 ? 15.831 -1.778 7.011 1.00 73.25 88 HIS A C 1
ATOM 663 O O . HIS A 1 88 ? 15.561 -1.267 8.100 1.00 73.25 88 HIS A O 1
ATOM 669 N N . LEU A 1 89 ? 16.824 -2.643 6.811 1.00 56.88 89 LEU A N 1
ATOM 670 C CA . LEU A 1 89 ? 17.876 -2.951 7.782 1.00 56.88 89 LEU A CA 1
ATOM 671 C C . LEU A 1 89 ? 19.061 -2.004 7.594 1.00 56.88 89 LEU A C 1
ATOM 673 O O . LEU A 1 89 ? 19.344 -1.663 6.421 1.00 56.88 89 LEU A O 1
#

Radius of gyration: 19.94 Å; chains: 1; bounding box: 42×29×48 Å